Protein AF-A0A968IYI5-F1 (afdb_monomer_lite)

pLDDT: mean 73.79, std 16.48, range [39.06, 93.31]

Secondary structure (DSSP, 8-state):
--------------TTTTHHHHHHHHHHHHTT-EEEEE--TTS--EEEEE----

Sequence (54 aa):
MSLNSLDKVVAVTGASSGIGEAIAKQIIQAHNGQITVESSLGKDTKFKIFLPIV

Radius of gyration: 16.95 Å; chains: 1; bounding box: 30×28×54 Å

Structure (mmCIF, N/CA/C/O backbone):
data_AF-A0A968IYI5-F1
#
_entry.id   AF-A0A968IYI5-F1
#
loop_
_atom_site.group_PDB
_atom_site.id
_atom_site.type_symbol
_atom_site.label_atom_id
_atom_site.label_alt_id
_atom_site.label_comp_id
_atom_site.label_asym_id
_atom_site.label_entity_id
_atom_site.label_seq_id
_atom_site.pdbx_PDB_ins_code
_atom_site.Cartn_x
_atom_site.Cartn_y
_atom_site.Cartn_z
_atom_site.occupancy
_atom_site.B_iso_or_equiv
_atom_site.auth_seq_id
_atom_site.auth_comp_id
_atom_site.auth_asym_id
_atom_site.auth_atom_id
_atom_site.pdbx_PDB_model_num
ATOM 1 N N . MET A 1 1 ? -22.197 22.637 36.759 1.00 55.44 1 MET A N 1
ATOM 2 C CA . MET A 1 1 ? -22.543 21.362 36.103 1.00 55.44 1 MET A CA 1
ATOM 3 C C . MET A 1 1 ? -22.898 21.659 34.656 1.00 55.44 1 MET A C 1
ATOM 5 O O . MET A 1 1 ? -23.962 22.202 34.417 1.00 55.44 1 MET A O 1
ATOM 9 N N . SER A 1 2 ? -21.985 21.404 33.720 1.00 39.06 2 SER A N 1
ATOM 10 C CA . SER A 1 2 ? -22.315 21.139 32.313 1.00 39.06 2 SER A CA 1
ATOM 11 C C . SER A 1 2 ? -21.097 20.470 31.682 1.00 39.06 2 SER A C 1
ATOM 13 O O . SER A 1 2 ? -20.050 21.095 31.531 1.00 39.06 2 SER A O 1
ATOM 15 N N . LEU A 1 3 ? -21.219 19.169 31.427 1.00 52.62 3 LEU A N 1
ATOM 16 C CA . LEU A 1 3 ? -20.266 18.356 30.679 1.00 52.62 3 LEU A CA 1
ATOM 17 C C . LEU A 1 3 ? -20.543 18.583 29.190 1.00 52.62 3 LEU A C 1
ATOM 19 O O . LEU A 1 3 ? -21.613 18.213 28.717 1.00 52.62 3 LEU A O 1
ATOM 23 N N . ASN A 1 4 ? -19.590 19.151 28.452 1.00 53.25 4 ASN A N 1
ATOM 24 C CA . ASN A 1 4 ? -19.573 19.067 26.992 1.00 53.25 4 ASN A CA 1
ATOM 25 C C . ASN A 1 4 ? -18.417 18.154 26.584 1.00 53.25 4 ASN A C 1
ATOM 27 O O . ASN A 1 4 ? -17.304 18.602 26.314 1.00 53.25 4 ASN A O 1
ATOM 31 N N . SER A 1 5 ? -18.714 16.855 26.574 1.00 54.75 5 SER A N 1
ATOM 32 C CA . SER A 1 5 ? -17.932 15.831 25.891 1.00 54.75 5 SER A CA 1
ATOM 33 C C . SER A 1 5 ? -17.989 16.085 24.386 1.00 54.75 5 SER A C 1
ATOM 35 O O . SER A 1 5 ? -18.937 15.712 23.702 1.00 54.75 5 SER A O 1
ATOM 37 N N . LEU A 1 6 ? -16.978 16.774 23.874 1.00 57.12 6 LEU A N 1
ATOM 38 C CA . LEU A 1 6 ? -16.515 16.582 22.508 1.00 57.12 6 LEU A CA 1
ATOM 39 C C . LEU A 1 6 ? -15.153 15.936 22.654 1.00 57.12 6 LEU A C 1
ATOM 41 O O . LEU A 1 6 ? -14.119 16.606 22.655 1.00 57.12 6 LEU A O 1
ATOM 45 N N 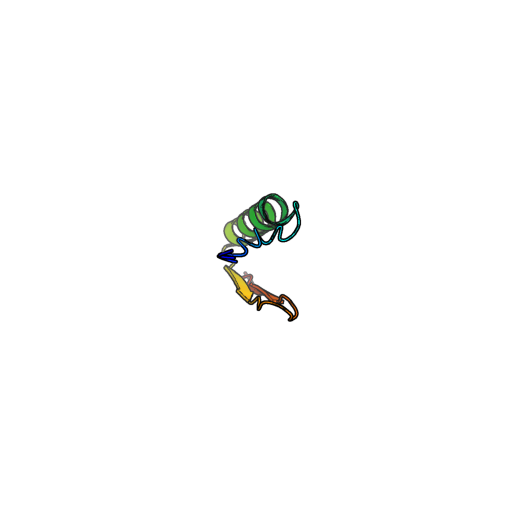. ASP A 1 7 ? -15.192 14.625 22.861 1.00 53.72 7 ASP A N 1
ATOM 46 C CA . ASP A 1 7 ? -14.054 13.734 22.789 1.00 53.72 7 ASP A CA 1
ATOM 47 C C . ASP A 1 7 ? -13.424 13.918 21.404 1.00 53.72 7 ASP A C 1
ATOM 49 O O . ASP A 1 7 ? -13.719 13.205 20.446 1.00 53.72 7 ASP A O 1
ATOM 53 N N . LYS A 1 8 ? -12.525 14.899 21.269 1.00 54.12 8 LYS A N 1
ATOM 54 C CA . LYS A 1 8 ? -11.456 14.829 20.281 1.00 54.12 8 LYS A CA 1
ATOM 55 C C . LYS A 1 8 ? -10.587 13.664 20.727 1.00 54.12 8 LYS A C 1
ATOM 57 O O . LYS A 1 8 ? -9.507 13.845 21.281 1.00 54.12 8 LYS A O 1
ATOM 62 N N . VAL A 1 9 ? -11.078 12.453 20.479 1.00 54.62 9 VAL A N 1
ATOM 63 C CA . VAL A 1 9 ? -10.228 11.299 20.277 1.00 54.62 9 VAL A CA 1
ATOM 64 C C . VAL A 1 9 ? -9.418 11.680 19.051 1.00 54.62 9 VAL A C 1
ATOM 66 O O . VAL A 1 9 ? -9.825 11.471 17.910 1.00 54.62 9 VAL A O 1
ATOM 69 N N . VAL A 1 10 ? -8.291 12.349 19.290 1.00 55.12 10 VAL A N 1
ATOM 70 C CA . VAL A 1 10 ? -7.188 12.337 18.348 1.00 55.12 10 VAL A CA 1
ATOM 71 C C . VAL A 1 10 ? -6.888 10.860 18.222 1.00 55.12 10 VAL A C 1
ATOM 73 O O . VAL A 1 10 ? -6.313 10.256 19.126 1.00 55.12 10 VAL A O 1
ATOM 76 N N . ALA A 1 11 ? -7.408 10.252 17.160 1.00 46.75 11 ALA A N 1
ATOM 77 C CA . ALA A 1 11 ? -7.053 8.905 16.805 1.00 46.75 11 ALA A CA 1
ATOM 78 C C . ALA A 1 11 ? -5.555 8.972 16.515 1.00 46.75 11 ALA A C 1
ATOM 80 O O . ALA A 1 11 ? -5.128 9.373 15.436 1.00 46.75 11 ALA A O 1
ATOM 81 N N . VAL A 1 12 ? -4.745 8.662 17.526 1.00 54.50 12 VAL A N 1
ATOM 82 C CA . VAL A 1 12 ? -3.329 8.369 17.360 1.00 54.50 12 VAL A CA 1
ATOM 83 C C . VAL A 1 12 ? -3.297 7.008 16.674 1.00 54.50 12 VAL A C 1
ATOM 85 O O . VAL A 1 12 ? -3.075 5.967 17.285 1.00 54.50 12 VAL A O 1
ATOM 88 N N . THR A 1 13 ? -3.641 7.002 15.388 1.00 46.91 13 THR A N 1
ATOM 89 C CA . THR A 1 13 ? -3.525 5.846 14.513 1.00 46.91 13 THR A CA 1
ATOM 90 C C . THR A 1 13 ? -2.042 5.671 14.259 1.00 46.91 13 THR A C 1
ATOM 92 O O . THR A 1 13 ? -1.518 6.314 13.362 1.00 46.91 13 THR A O 1
ATOM 95 N N . GLY A 1 14 ? -1.371 4.899 15.121 1.00 46.06 14 GLY A N 1
ATOM 96 C CA . GLY A 1 14 ? 0.004 4.413 14.982 1.00 46.06 14 GLY A CA 1
ATOM 97 C C . GLY A 1 14 ? 1.006 5.436 14.444 1.00 46.06 14 GLY A C 1
ATOM 98 O O . GLY A 1 14 ? 1.025 5.736 13.258 1.00 46.06 14 GLY A O 1
ATOM 99 N N . ALA A 1 15 ? 1.934 5.890 15.281 1.00 43.50 15 ALA A N 1
ATOM 100 C CA . ALA A 1 15 ? 3.014 6.820 14.926 1.00 43.50 15 ALA A CA 1
ATOM 101 C C . ALA A 1 15 ? 3.906 6.411 13.713 1.00 43.50 15 ALA A C 1
ATOM 103 O O . ALA A 1 15 ? 4.814 7.148 13.344 1.00 43.50 15 ALA A O 1
ATOM 104 N N . SER A 1 16 ? 3.643 5.274 13.058 1.00 50.03 16 SER A N 1
ATOM 105 C CA . SER A 1 16 ? 4.218 4.824 11.786 1.00 50.03 16 SER A CA 1
ATOM 106 C C . SER A 1 16 ? 3.398 5.173 10.527 1.00 50.03 16 SER A C 1
ATOM 108 O O . SER A 1 16 ? 3.941 5.067 9.424 1.00 50.03 16 SER A O 1
ATOM 110 N N . SER A 1 17 ? 2.130 5.599 10.652 1.00 58.81 17 SER A N 1
ATOM 111 C CA . SER A 1 17 ? 1.204 5.798 9.518 1.00 58.81 17 SER A CA 1
ATOM 112 C C . SER A 1 17 ? 1.673 6.865 8.524 1.00 58.81 17 SER A C 1
ATOM 114 O O . SER A 1 17 ? 1.278 6.815 7.370 1.00 58.81 17 SER A O 1
ATOM 116 N N . GLY A 1 18 ? 2.539 7.801 8.924 1.00 62.09 18 GLY A N 1
ATOM 117 C CA . GLY A 1 18 ? 3.058 8.838 8.021 1.00 62.09 18 GLY A CA 1
ATOM 118 C C . GLY A 1 18 ? 4.286 8.420 7.207 1.00 62.09 18 GLY A C 1
ATOM 119 O O . GLY A 1 18 ? 4.448 8.856 6.072 1.00 62.09 18 GLY A O 1
ATOM 120 N N . ILE A 1 19 ? 5.154 7.566 7.760 1.00 71.00 19 ILE A N 1
ATOM 121 C CA . ILE A 1 19 ? 6.451 7.232 7.143 1.00 71.00 19 ILE A CA 1
ATOM 122 C C . ILE A 1 19 ? 6.322 5.980 6.273 1.00 71.00 19 ILE A C 1
ATOM 124 O O . ILE A 1 19 ? 6.746 5.980 5.118 1.00 71.00 19 ILE A O 1
ATOM 128 N N . GLY A 1 20 ? 5.692 4.925 6.801 1.00 75.69 20 GLY A N 1
ATOM 129 C CA . GLY A 1 20 ? 5.512 3.670 6.065 1.00 75.69 20 GLY A CA 1
ATOM 130 C C . GLY A 1 20 ? 4.599 3.833 4.850 1.00 75.69 20 GLY A C 1
ATOM 131 O O . GLY A 1 20 ? 4.895 3.309 3.778 1.00 75.69 20 GLY A O 1
ATOM 132 N N . GLU A 1 21 ? 3.530 4.623 4.988 1.00 76.94 21 GLU A N 1
ATOM 133 C CA . GLU A 1 21 ? 2.615 4.929 3.885 1.00 76.94 21 GLU A CA 1
ATOM 134 C C . GLU A 1 21 ? 3.294 5.777 2.803 1.00 76.94 21 GLU A C 1
ATOM 136 O O . GLU A 1 21 ? 3.129 5.499 1.615 1.00 76.94 21 GLU A O 1
ATOM 141 N N . ALA A 1 22 ? 4.084 6.783 3.193 1.00 82.00 22 ALA A N 1
ATOM 142 C CA . ALA A 1 22 ? 4.800 7.629 2.245 1.00 82.00 22 ALA A CA 1
ATOM 143 C C . ALA A 1 22 ? 5.806 6.816 1.417 1.00 82.00 22 ALA A C 1
ATOM 145 O O . ALA A 1 22 ? 5.806 6.918 0.192 1.00 82.00 22 ALA A O 1
ATOM 146 N N . ILE A 1 23 ? 6.604 5.959 2.063 1.00 86.62 23 ILE A N 1
ATOM 147 C CA . ILE A 1 23 ? 7.564 5.084 1.372 1.00 86.62 23 ILE A CA 1
ATOM 148 C C . ILE A 1 23 ? 6.831 4.123 0.429 1.00 86.62 23 ILE A C 1
ATOM 150 O O . ILE A 1 23 ? 7.199 4.012 -0.740 1.00 86.62 23 ILE A O 1
ATOM 154 N N . ALA A 1 24 ? 5.764 3.472 0.901 1.00 85.94 24 ALA A N 1
ATOM 155 C CA . ALA A 1 24 ? 4.974 2.568 0.070 1.00 85.94 24 ALA A CA 1
ATOM 156 C C . ALA A 1 24 ? 4.390 3.291 -1.155 1.00 85.94 24 ALA A C 1
ATOM 158 O O . ALA A 1 24 ? 4.526 2.800 -2.274 1.00 85.94 24 ALA A O 1
ATOM 159 N N . LYS A 1 25 ? 3.810 4.486 -0.978 1.00 85.25 25 LYS A N 1
ATOM 160 C CA . LYS A 1 25 ? 3.302 5.310 -2.087 1.00 85.25 25 LYS A CA 1
ATOM 161 C C . LYS A 1 25 ? 4.390 5.644 -3.099 1.00 85.25 25 LYS A C 1
ATOM 163 O O . LYS A 1 25 ? 4.135 5.521 -4.290 1.00 85.25 25 LYS A O 1
ATOM 168 N N . GLN A 1 26 ? 5.579 6.036 -2.644 1.00 89.62 26 GLN A N 1
ATOM 169 C CA . GLN A 1 26 ? 6.700 6.360 -3.530 1.00 89.62 26 GLN A CA 1
ATOM 170 C C . GLN A 1 26 ? 7.135 5.150 -4.362 1.00 89.62 26 GLN A C 1
ATOM 172 O O . GLN A 1 26 ? 7.259 5.265 -5.578 1.00 89.62 26 GLN A O 1
ATOM 177 N N . ILE A 1 27 ? 7.295 3.979 -3.736 1.00 90.44 27 ILE A N 1
ATOM 178 C CA . ILE A 1 27 ? 7.661 2.740 -4.440 1.00 90.44 27 ILE A CA 1
ATOM 179 C C . ILE A 1 27 ? 6.592 2.380 -5.473 1.00 90.44 27 ILE A C 1
ATOM 181 O O . ILE A 1 27 ? 6.912 2.090 -6.621 1.00 90.44 27 ILE A O 1
ATOM 185 N N . ILE A 1 28 ? 5.319 2.424 -5.086 1.00 90.31 28 ILE A N 1
ATOM 186 C CA . ILE A 1 28 ? 4.202 2.039 -5.953 1.00 90.31 28 ILE A CA 1
ATOM 187 C C . ILE A 1 28 ? 4.077 3.008 -7.135 1.00 90.31 28 ILE A C 1
ATOM 189 O O . ILE A 1 28 ? 3.944 2.560 -8.269 1.00 90.31 28 ILE A O 1
ATOM 193 N N . GLN A 1 29 ? 4.208 4.316 -6.900 1.00 89.19 29 GLN A N 1
ATOM 194 C CA . GLN A 1 29 ? 4.214 5.331 -7.959 1.00 89.19 29 GLN A CA 1
ATOM 195 C C . GLN A 1 29 ? 5.398 5.171 -8.918 1.00 89.19 29 GLN A C 1
ATOM 197 O O . GLN A 1 29 ? 5.211 5.307 -10.123 1.00 89.19 29 GLN A O 1
ATOM 202 N N . ALA A 1 30 ? 6.589 4.837 -8.410 1.00 93.25 30 ALA A N 1
ATOM 203 C CA . ALA A 1 30 ? 7.769 4.590 -9.241 1.00 93.25 30 ALA A CA 1
ATOM 204 C C . ALA A 1 30 ? 7.599 3.391 -10.193 1.00 93.25 30 ALA A C 1
ATOM 206 O O . ALA A 1 30 ? 8.253 3.334 -11.228 1.00 93.25 30 ALA A O 1
ATOM 207 N N . HIS A 1 31 ? 6.705 2.457 -9.858 1.00 92.31 31 HIS A N 1
ATOM 208 C CA . HIS A 1 31 ? 6.346 1.310 -10.696 1.00 92.31 31 HIS A CA 1
ATOM 209 C C . HIS A 1 31 ? 5.037 1.532 -11.475 1.00 92.31 31 HIS A C 1
ATOM 211 O O . HIS A 1 31 ? 4.428 0.567 -11.930 1.00 92.31 31 HIS A O 1
ATOM 217 N N . ASN A 1 32 ? 4.562 2.778 -11.598 1.00 91.25 32 ASN A N 1
ATOM 218 C CA . ASN A 1 32 ? 3.279 3.133 -12.221 1.00 91.25 32 ASN A CA 1
ATOM 219 C C . ASN A 1 32 ? 2.077 2.360 -11.642 1.00 91.25 32 ASN A C 1
ATOM 221 O O . ASN A 1 32 ? 1.080 2.113 -12.322 1.00 91.25 32 ASN A O 1
ATOM 225 N N . GLY A 1 33 ? 2.181 1.957 -10.379 1.00 90.50 33 GLY A N 1
ATOM 226 C CA . GLY A 1 33 ? 1.134 1.277 -9.645 1.00 90.50 33 GLY A CA 1
ATOM 227 C C . GLY A 1 33 ? 0.199 2.227 -8.910 1.00 90.50 33 GLY A C 1
ATOM 228 O O . GLY A 1 33 ? 0.369 3.447 -8.885 1.00 90.50 33 GLY A O 1
ATOM 229 N N . GLN A 1 34 ? -0.779 1.636 -8.234 1.00 89.50 34 GLN A N 1
ATOM 230 C CA . GLN A 1 34 ? -1.769 2.343 -7.434 1.00 89.50 34 GLN A CA 1
ATOM 231 C C . GLN A 1 34 ? -1.941 1.670 -6.070 1.00 89.50 34 GLN A C 1
ATOM 233 O O . GLN A 1 34 ? -1.922 0.447 -5.960 1.00 89.50 34 GLN A O 1
ATOM 238 N N . ILE A 1 35 ? -2.147 2.471 -5.023 1.00 85.25 35 ILE A N 1
ATOM 239 C CA . ILE A 1 35 ? -2.487 1.996 -3.677 1.00 85.25 35 ILE A CA 1
ATOM 240 C C . ILE A 1 35 ? -3.846 2.548 -3.247 1.00 85.25 35 ILE A C 1
ATOM 242 O O . ILE A 1 35 ? -4.177 3.699 -3.520 1.00 85.25 35 ILE A O 1
ATOM 246 N N . THR A 1 36 ? -4.656 1.727 -2.588 1.00 85.69 36 THR A N 1
ATOM 247 C CA . THR A 1 36 ? -5.948 2.108 -2.005 1.00 85.69 36 THR A CA 1
ATOM 248 C C . THR A 1 36 ? -6.044 1.551 -0.594 1.00 85.69 36 THR A C 1
ATOM 250 O O . THR A 1 36 ? -5.627 0.421 -0.340 1.00 85.69 36 THR A O 1
ATOM 253 N N . VAL A 1 37 ? -6.579 2.347 0.329 1.00 82.62 37 VAL A N 1
ATOM 254 C CA . VAL A 1 37 ? -6.708 1.979 1.740 1.00 82.62 37 VAL A CA 1
ATOM 255 C C . VAL A 1 37 ? -8.169 2.058 2.137 1.00 82.62 37 VAL A C 1
ATOM 257 O O . VAL A 1 37 ? -8.822 3.079 1.938 1.00 82.62 37 VAL A O 1
ATOM 260 N N . GLU A 1 38 ? -8.667 0.973 2.711 1.00 82.56 38 GLU A N 1
ATOM 261 C CA . GLU A 1 38 ? -10.007 0.879 3.272 1.00 82.56 38 GLU A CA 1
ATOM 262 C C . GLU A 1 38 ? -9.857 0.572 4.762 1.00 82.56 38 GLU A C 1
ATOM 264 O O . GLU A 1 38 ? -9.393 -0.502 5.146 1.00 82.56 38 GLU A O 1
ATOM 269 N N . SER A 1 39 ? -10.222 1.529 5.611 1.00 76.56 39 SER A N 1
ATOM 270 C CA . SER A 1 39 ? -10.227 1.369 7.065 1.00 76.56 39 SER A CA 1
ATOM 271 C C . SER A 1 39 ? -11.563 1.842 7.622 1.00 76.56 39 SER A C 1
ATOM 273 O O . SER A 1 39 ? -12.212 2.726 7.063 1.00 76.56 39 SER A O 1
ATOM 275 N N . SER A 1 40 ? -12.010 1.235 8.713 1.00 79.50 40 SER A N 1
ATOM 276 C CA . SER A 1 40 ? -13.213 1.643 9.435 1.00 79.50 40 SER A CA 1
ATOM 277 C C . SER A 1 40 ? -12.950 1.558 10.934 1.00 79.50 40 SER A C 1
ATOM 279 O O . SER A 1 40 ? -12.339 0.599 11.401 1.00 79.50 40 SER A O 1
ATOM 281 N N . LEU A 1 41 ? -13.420 2.552 11.693 1.00 78.81 41 LEU A N 1
ATOM 282 C CA . LEU A 1 41 ? -13.273 2.596 13.151 1.00 78.81 41 LEU A CA 1
ATOM 283 C C . LEU A 1 41 ? -13.846 1.321 13.790 1.00 78.81 41 LEU A C 1
ATOM 285 O O . LEU A 1 41 ? -14.999 0.964 13.549 1.00 78.81 41 LEU A O 1
ATOM 289 N N . GLY A 1 42 ? -13.025 0.631 14.586 1.00 80.12 42 GLY A N 1
ATOM 290 C CA . GLY A 1 42 ? -13.398 -0.630 15.237 1.00 80.12 42 GLY A CA 1
ATOM 291 C C . GLY A 1 42 ? -13.408 -1.864 14.323 1.00 80.12 42 GLY A C 1
ATOM 292 O O . GLY A 1 42 ? -13.942 -2.893 14.724 1.00 80.12 42 GLY A O 1
ATOM 293 N N . LYS A 1 43 ? -12.844 -1.782 13.109 1.00 77.88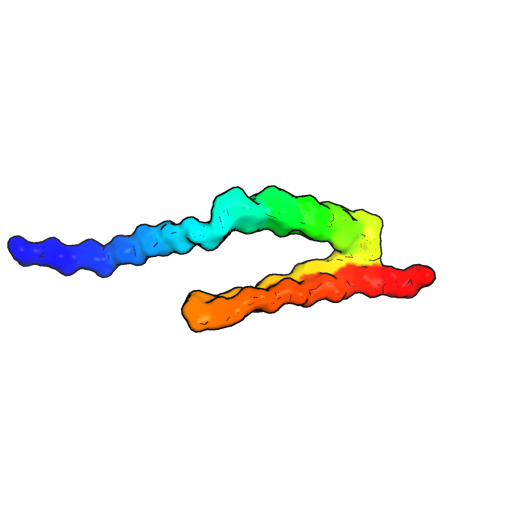 43 LYS A N 1
ATOM 294 C CA . LY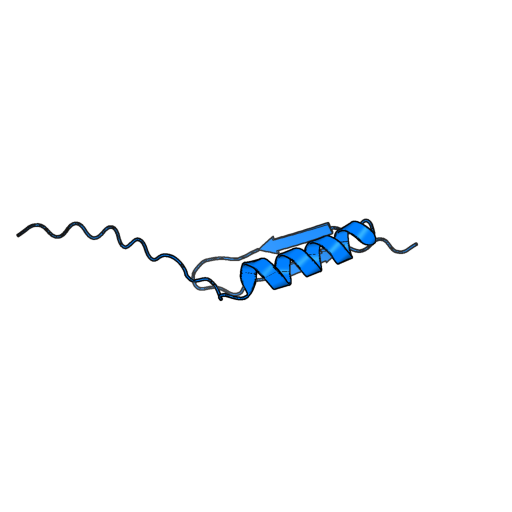S A 1 43 ? -12.678 -2.908 12.171 1.00 77.88 43 LYS A CA 1
ATOM 295 C C . LYS A 1 43 ? -11.234 -3.009 11.670 1.00 77.88 43 LYS A C 1
ATOM 297 O O . LYS A 1 43 ? -10.405 -2.139 11.934 1.00 77.88 43 LYS A O 1
ATOM 302 N N . ASP A 1 44 ? -10.956 -4.068 10.914 1.00 79.50 44 ASP A N 1
ATOM 303 C CA . ASP A 1 44 ? -9.680 -4.262 10.229 1.00 79.50 44 ASP A CA 1
ATOM 304 C C . ASP A 1 44 ? -9.394 -3.153 9.208 1.00 79.50 44 ASP A C 1
ATOM 306 O O . ASP A 1 44 ? -10.297 -2.546 8.626 1.00 79.50 44 ASP A O 1
ATOM 310 N N . THR A 1 45 ? -8.107 -2.939 8.946 1.00 81.38 45 THR A N 1
ATOM 311 C CA . THR A 1 45 ? -7.630 -2.067 7.869 1.00 81.38 45 THR A CA 1
ATOM 312 C C . THR A 1 45 ? -7.116 -2.921 6.718 1.00 81.38 45 THR A C 1
ATOM 314 O O . THR A 1 45 ? -6.329 -3.842 6.927 1.00 81.38 45 THR A O 1
ATOM 317 N N . LYS A 1 46 ? -7.546 -2.614 5.492 1.00 84.69 46 LYS A N 1
ATOM 318 C CA . LYS A 1 46 ? -7.136 -3.313 4.271 1.00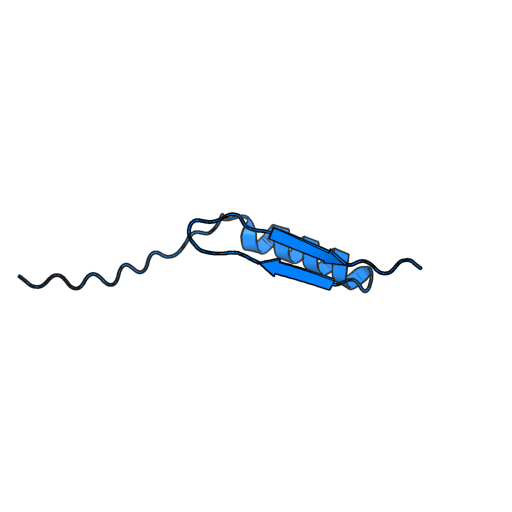 84.69 46 LYS A CA 1
ATOM 319 C C . LYS A 1 46 ? -6.390 -2.364 3.342 1.00 84.69 46 LYS A C 1
ATOM 321 O O . LYS A 1 46 ? -6.897 -1.304 2.983 1.00 84.69 46 LYS A O 1
ATOM 326 N N . PHE A 1 47 ? -5.205 -2.789 2.915 1.00 85.19 47 PHE A N 1
ATOM 327 C CA . PHE A 1 47 ? -4.406 -2.11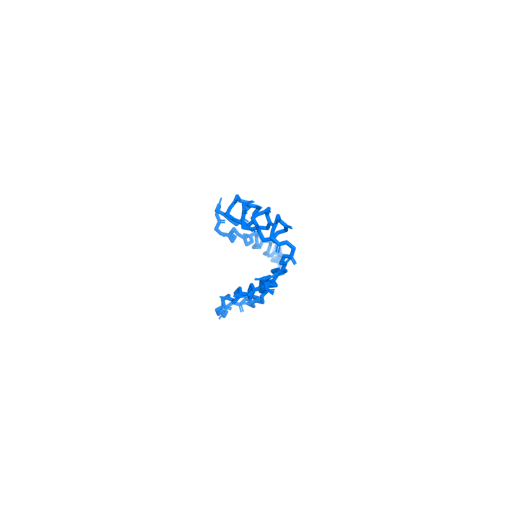9 1.893 1.00 85.19 47 PHE A CA 1
ATOM 328 C C . PHE A 1 47 ? -4.487 -2.930 0.600 1.00 85.19 47 PHE A C 1
ATOM 330 O O . PHE A 1 47 ? -4.237 -4.134 0.601 1.00 85.19 47 PHE A O 1
ATOM 337 N N . LYS A 1 48 ? -4.842 -2.275 -0.503 1.00 87.94 48 LYS A N 1
ATOM 338 C CA . LYS A 1 48 ? -4.875 -2.852 -1.850 1.00 87.94 48 LYS A CA 1
ATOM 339 C C . LYS A 1 48 ? -3.795 -2.178 -2.684 1.00 87.94 48 LYS A C 1
ATOM 341 O O . LYS A 1 48 ? -3.784 -0.954 -2.784 1.00 87.94 48 LYS A O 1
ATOM 346 N N . ILE A 1 49 ? -2.899 -2.970 -3.264 1.00 90.00 49 ILE A N 1
ATOM 347 C CA . ILE A 1 49 ? -1.802 -2.493 -4.110 1.00 90.00 49 ILE A CA 1
ATOM 348 C C . ILE A 1 49 ? -1.969 -3.125 -5.489 1.00 90.00 49 ILE A C 1
ATOM 350 O O . ILE A 1 49 ? -2.111 -4.340 -5.602 1.00 90.00 49 ILE A O 1
ATOM 354 N N . PHE A 1 50 ? -1.943 -2.293 -6.522 1.00 91.38 50 PHE A N 1
ATOM 355 C CA . PHE A 1 50 ? -1.970 -2.688 -7.921 1.00 91.38 50 PHE A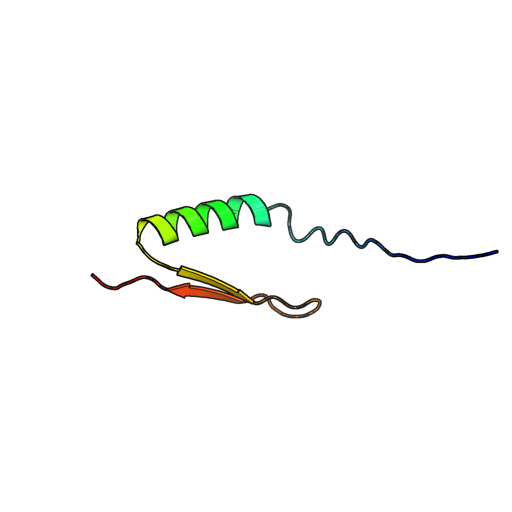 CA 1
ATOM 356 C C . PHE A 1 50 ? -0.643 -2.295 -8.553 1.00 91.38 50 PHE A C 1
ATOM 358 O O . PHE A 1 50 ? -0.242 -1.136 -8.466 1.00 91.38 50 PHE A O 1
ATOM 365 N N . LEU A 1 51 ? 0.032 -3.251 -9.182 1.00 93.31 51 LEU A N 1
ATOM 366 C CA . LEU A 1 51 ? 1.251 -3.018 -9.948 1.00 93.31 51 LEU A CA 1
ATOM 367 C C . LEU A 1 51 ? 1.019 -3.523 -11.379 1.00 93.31 51 LEU A C 1
ATOM 369 O O . LEU A 1 51 ? 0.523 -4.643 -11.534 1.00 93.31 51 LEU A O 1
ATOM 373 N N . PRO A 1 52 ? 1.325 -2.722 -12.413 1.00 91.56 52 PRO A N 1
ATOM 374 C CA . PRO A 1 52 ? 1.254 -3.177 -13.793 1.00 91.56 52 PRO A CA 1
ATOM 375 C C . PRO A 1 52 ? 2.316 -4.253 -14.048 1.00 91.56 52 PRO A C 1
ATOM 377 O O . PRO A 1 52 ? 3.449 -4.147 -13.582 1.00 91.56 52 PRO A O 1
ATOM 380 N N . ILE A 1 53 ? 1.938 -5.291 -14.792 1.00 85.62 53 ILE A N 1
ATOM 381 C CA . ILE A 1 53 ? 2.862 -6.320 -15.271 1.00 85.62 53 ILE A CA 1
ATOM 382 C C . ILE A 1 53 ? 3.376 -5.820 -16.621 1.00 85.62 53 ILE A C 1
ATOM 384 O O . ILE A 1 53 ? 2.589 -5.701 -17.562 1.00 85.62 53 ILE A O 1
ATOM 388 N N . VAL A 1 54 ? 4.653 -5.447 -16.675 1.00 66.69 54 VAL A N 1
ATOM 389 C CA . VAL A 1 54 ? 5.362 -5.100 -17.917 1.00 66.69 54 VAL A CA 1
ATOM 390 C C . VAL A 1 54 ? 6.046 -6.320 -18.510 1.00 66.69 54 VAL A C 1
ATOM 392 O O . VAL A 1 54 ? 6.454 -7.203 -17.721 1.00 66.69 54 VAL A O 1
#

Foldseek 3Di:
DDDDPPPPPVVPVDPCCPPVVVVVVVVLVVQVKDWDWDDDVPDDIDIDIGGDDD